Protein AF-A0AAJ2Y2V4-F1 (afdb_monomer_lite)

pLDDT: mean 71.23, std 12.38, range [38.88, 87.75]

Organism: Escherichia coli (NCBI:txid562)

Foldseek 3Di:
DQKKKKKKKKFFPVLVVLVVCCCPVVVPPVQFFDDKAWDVVPDDPTITMIMTIGPDSDDDDVVVVVVSSCVVDPPGFMKMWMWMDDVFIAIAMDGRNPPDDRPQGPDQVSVVVVCVVRVHDGDHGPPPPPPPPPPPPDDDDD

Sequence (142 aa):
MELRSSIAFICDQETLEVMDVLLNDDGIMDDMVSSLDYIPELETDDTNVWRCNIDSDSWINIYELQTRIDSKVESLKYDIIYASTDTKTFIDVVSLSGNFDSYLDTDVDKIQEMCETYGLEFYGVEDQDDEEYYDDEEDSQY

Secondary structure (DSSP, 8-state):
---EEEEEEEE-HHHHHHHHHHHHTS-SSTTT-SEEEE-GGG-BTTBEEEEEEE--SS---HHHHHHHHHTT-TT--EEEEEEEEESEEEEEEEESSS-S-S--TT-HHHHHHHHHHHT-----------------------

Structure (mmCIF, N/CA/C/O backbone):
data_AF-A0AAJ2Y2V4-F1
#
_entry.id   AF-A0AAJ2Y2V4-F1
#
loop_
_atom_site.group_PDB
_atom_site.id
_atom_site.type_symbol
_atom_site.label_atom_id
_atom_site.label_alt_id
_atom_site.label_comp_id
_atom_site.label_asym_id
_atom_site.label_entity_id
_atom_site.label_seq_id
_atom_site.pdbx_PDB_ins_code
_atom_site.Cartn_x
_atom_site.Cartn_y
_atom_site.Cartn_z
_atom_site.occupancy
_atom_site.B_iso_or_equiv
_atom_site.auth_seq_id
_atom_site.auth_comp_id
_atom_site.auth_asym_id
_atom_site.auth_atom_id
_atom_site.pdbx_PDB_model_num
ATOM 1 N N . MET A 1 1 ? 7.236 1.155 -22.215 1.00 60.16 1 MET A N 1
ATOM 2 C CA . MET A 1 1 ? 6.354 0.338 -21.360 1.00 60.16 1 MET A CA 1
ATOM 3 C C . MET A 1 1 ? 5.114 1.167 -21.093 1.00 60.16 1 MET A C 1
ATOM 5 O O . MET A 1 1 ? 5.217 2.384 -21.167 1.00 60.16 1 MET A O 1
ATOM 9 N N . GLU A 1 2 ? 3.966 0.531 -20.901 1.00 64.50 2 GLU A N 1
ATOM 10 C CA . GLU A 1 2 ? 2.780 1.206 -20.357 1.00 64.50 2 GLU A CA 1
ATOM 11 C C . GLU A 1 2 ? 3.010 1.391 -18.850 1.00 64.50 2 GLU A C 1
ATOM 13 O O . GLU A 1 2 ? 3.622 0.513 -18.237 1.00 64.50 2 GLU A O 1
ATOM 18 N N . LEU A 1 3 ? 2.601 2.533 -18.289 1.00 70.25 3 LEU A N 1
ATOM 19 C CA . LEU A 1 3 ? 2.685 2.788 -16.850 1.00 70.25 3 LEU A CA 1
ATOM 20 C C . LEU A 1 3 ? 1.822 1.749 -16.138 1.00 70.25 3 LEU A C 1
ATOM 22 O O . LEU A 1 3 ? 0.638 1.624 -16.443 1.00 70.25 3 LEU A O 1
ATOM 26 N N . ARG A 1 4 ? 2.403 1.019 -15.186 1.00 75.75 4 ARG A N 1
ATOM 27 C CA . ARG A 1 4 ? 1.630 0.143 -14.304 1.00 75.75 4 ARG A CA 1
ATOM 28 C C . ARG A 1 4 ? 1.848 0.548 -12.873 1.00 75.75 4 ARG A C 1
ATOM 30 O O . ARG A 1 4 ? 2.992 0.645 -12.423 1.00 75.75 4 ARG A O 1
ATOM 37 N N . SER A 1 5 ? 0.743 0.741 -12.171 1.00 77.25 5 SER A N 1
ATOM 38 C CA . SER A 1 5 ? 0.768 1.127 -10.775 1.00 77.25 5 SER A CA 1
ATOM 39 C C . SER A 1 5 ? 0.001 0.125 -9.929 1.00 77.25 5 SER A C 1
ATOM 41 O O . SER A 1 5 ? -1.058 -0.374 -10.310 1.00 77.25 5 SER A O 1
ATOM 43 N N . SER A 1 6 ? 0.544 -0.154 -8.753 1.00 81.25 6 SER A N 1
ATOM 44 C CA . SER A 1 6 ? -0.081 -0.988 -7.737 1.00 81.25 6 SER A CA 1
ATOM 45 C C . SER A 1 6 ? -0.029 -0.271 -6.394 1.00 81.25 6 SER A C 1
ATOM 47 O O . SER A 1 6 ? 0.926 0.442 -6.090 1.00 81.25 6 SER A O 1
ATOM 49 N N . ILE A 1 7 ? -1.090 -0.414 -5.607 1.00 84.25 7 ILE A N 1
ATOM 50 C CA . ILE A 1 7 ? -1.182 0.140 -4.257 1.00 84.25 7 ILE A CA 1
ATOM 51 C C . ILE A 1 7 ? -1.460 -0.997 -3.291 1.00 84.25 7 ILE A C 1
ATOM 53 O O . ILE A 1 7 ? -2.374 -1.774 -3.538 1.00 84.25 7 ILE A O 1
ATOM 57 N N . ALA A 1 8 ? -0.734 -1.066 -2.180 1.00 86.12 8 ALA A N 1
ATOM 58 C CA . ALA A 1 8 ? -1.106 -1.883 -1.036 1.00 86.12 8 ALA A CA 1
ATOM 59 C C . ALA A 1 8 ? -1.644 -1.000 0.095 1.00 86.12 8 ALA A C 1
ATOM 61 O O . ALA A 1 8 ? -1.039 0.011 0.448 1.00 86.12 8 ALA A O 1
ATOM 62 N N . PHE A 1 9 ? -2.773 -1.405 0.662 1.00 85.56 9 PHE A N 1
ATOM 63 C CA . PHE A 1 9 ? -3.393 -0.833 1.848 1.00 85.56 9 PHE A CA 1
ATOM 64 C C . PHE A 1 9 ? -3.216 -1.792 3.011 1.00 85.56 9 PHE A C 1
ATOM 66 O O . PHE A 1 9 ? -3.561 -2.967 2.895 1.00 85.56 9 PHE A O 1
ATOM 73 N N . ILE A 1 10 ? -2.685 -1.283 4.118 1.00 87.75 10 ILE A N 1
ATOM 74 C CA . ILE A 1 10 ? -2.365 -2.059 5.313 1.00 87.75 10 ILE A CA 1
ATOM 75 C C . ILE A 1 10 ? -3.071 -1.395 6.487 1.00 87.75 10 ILE A C 1
ATOM 77 O O . ILE A 1 10 ? -2.714 -0.284 6.881 1.00 87.75 10 ILE A O 1
ATOM 81 N N . CYS A 1 11 ? -4.104 -2.033 7.024 1.00 84.56 11 CYS A N 1
ATOM 82 C CA . CYS A 1 11 ? -4.917 -1.434 8.079 1.00 84.56 11 CYS A CA 1
ATOM 83 C C . CYS A 1 11 ? -5.716 -2.473 8.873 1.00 84.56 11 CYS A C 1
ATOM 85 O O . CYS A 1 11 ? -5.773 -3.649 8.512 1.00 84.56 11 CYS A O 1
ATOM 87 N N . ASP A 1 12 ? -6.314 -2.053 9.989 1.00 84.50 12 ASP A N 1
ATOM 88 C CA . ASP A 1 12 ? -7.247 -2.899 10.733 1.00 84.50 12 ASP A CA 1
ATOM 89 C C . ASP A 1 12 ? -8.597 -3.043 9.999 1.00 84.50 12 ASP A C 1
ATOM 91 O O . ASP A 1 12 ? -8.889 -2.359 9.017 1.00 84.50 12 ASP A O 1
ATOM 95 N N . GLN A 1 13 ? -9.433 -3.968 10.473 1.00 79.75 13 GLN A N 1
ATOM 96 C CA . GLN A 1 13 ? -10.729 -4.263 9.854 1.00 79.75 13 GLN A CA 1
ATOM 97 C C . GLN A 1 13 ? -11.697 -3.064 9.874 1.00 79.75 13 GLN A C 1
ATOM 99 O O . GLN A 1 13 ? -12.474 -2.888 8.940 1.00 79.75 13 GLN A O 1
ATOM 104 N N . GLU A 1 14 ? -11.668 -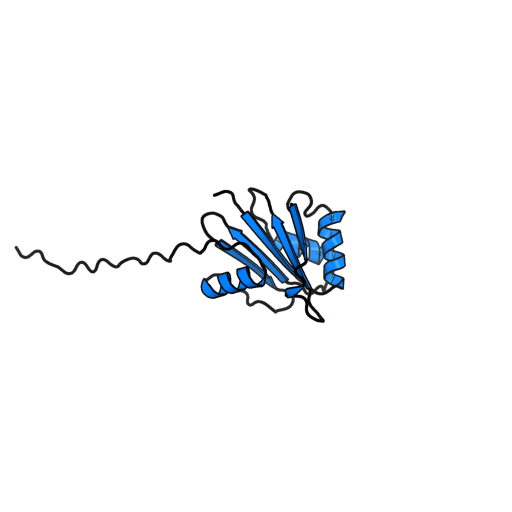2.231 10.918 1.00 78.38 14 GLU A N 1
ATOM 105 C CA . GLU A 1 14 ? -12.545 -1.054 11.019 1.00 78.38 14 GLU A CA 1
ATOM 106 C C . GLU A 1 14 ? -12.142 0.013 9.993 1.00 78.38 14 GLU A C 1
ATOM 108 O O . GLU A 1 14 ? -12.982 0.552 9.269 1.00 78.38 14 GLU A O 1
ATOM 113 N N . THR A 1 15 ? -10.839 0.269 9.884 1.00 78.62 15 THR A N 1
ATOM 114 C CA . THR A 1 15 ? -10.241 1.167 8.897 1.00 78.62 15 THR A CA 1
ATOM 115 C C . THR A 1 15 ? -10.519 0.675 7.487 1.00 78.62 15 THR A C 1
ATOM 117 O O . THR A 1 15 ? -10.871 1.481 6.628 1.00 78.62 15 THR A O 1
ATOM 120 N N . LEU A 1 16 ? -10.423 -0.635 7.250 1.00 76.31 16 LEU A N 1
ATOM 121 C CA . LEU A 1 16 ? -10.793 -1.223 5.970 1.00 76.31 16 LEU A CA 1
ATOM 122 C C . LEU A 1 16 ? -12.226 -0.886 5.596 1.00 76.31 16 LEU A C 1
ATOM 124 O O . LEU A 1 16 ? -12.452 -0.448 4.479 1.00 76.31 16 LEU A O 1
ATOM 128 N N . GLU A 1 17 ? -13.199 -1.154 6.465 1.00 75.94 17 GLU A N 1
ATOM 129 C CA . GLU A 1 17 ? -14.613 -0.978 6.114 1.00 75.94 17 GLU A CA 1
ATOM 130 C C . GLU A 1 17 ? -14.906 0.475 5.722 1.00 75.94 17 GLU A C 1
ATOM 132 O O . GLU A 1 17 ? -15.689 0.741 4.811 1.00 75.94 17 GLU A O 1
ATOM 137 N N . VAL A 1 18 ? -14.213 1.421 6.358 1.00 75.19 18 VAL A N 1
ATOM 138 C CA . VAL A 1 18 ? -14.230 2.829 5.959 1.00 75.19 18 VAL A CA 1
ATOM 139 C C . VAL A 1 18 ? -13.576 3.019 4.594 1.00 75.19 18 VAL A C 1
ATOM 141 O O . VAL A 1 18 ? -14.157 3.685 3.738 1.00 75.19 18 VAL A O 1
ATOM 144 N N . MET A 1 19 ? -12.382 2.460 4.378 1.00 73.19 19 MET A N 1
ATOM 145 C CA . MET A 1 19 ? -11.691 2.543 3.093 1.00 73.19 19 MET A CA 1
ATOM 146 C C . MET A 1 19 ? -12.559 1.968 1.978 1.00 73.19 19 MET A C 1
ATOM 148 O O . MET A 1 19 ? -12.823 2.680 1.026 1.00 73.19 19 MET A O 1
ATOM 152 N N . ASP A 1 20 ? -13.098 0.763 2.111 1.00 72.88 20 ASP A N 1
ATOM 153 C CA . ASP A 1 20 ? -13.941 0.109 1.108 1.00 72.88 20 ASP A CA 1
ATOM 154 C C . ASP A 1 20 ? -15.111 0.999 0.652 1.00 72.88 20 ASP A C 1
ATOM 156 O O . ASP A 1 20 ? -15.355 1.143 -0.546 1.00 72.88 20 ASP A O 1
ATOM 160 N N . VAL A 1 21 ? -15.764 1.700 1.586 1.00 72.00 21 VAL A N 1
ATOM 161 C CA . VAL A 1 21 ? -16.798 2.703 1.274 1.00 72.00 21 VAL A CA 1
ATOM 162 C C . VAL A 1 21 ? -16.209 3.928 0.562 1.00 72.00 21 VAL A C 1
ATOM 164 O O . VAL A 1 21 ? -16.779 4.419 -0.409 1.00 72.00 21 VAL A O 1
ATOM 167 N N . LEU A 1 22 ? -15.060 4.445 0.996 1.00 69.12 22 LEU A N 1
ATOM 168 C CA . LEU A 1 22 ? -14.410 5.585 0.333 1.00 69.12 22 LEU A CA 1
ATOM 169 C C . LEU A 1 22 ? -13.943 5.259 -1.089 1.00 69.12 22 LEU A C 1
ATOM 171 O O . LEU A 1 22 ? -14.001 6.115 -1.976 1.00 69.12 22 LEU A O 1
ATOM 175 N N . LEU A 1 23 ? -13.471 4.033 -1.295 1.00 68.12 23 LEU A N 1
ATOM 176 C CA . LEU A 1 23 ? -12.951 3.563 -2.567 1.00 68.12 23 LEU A CA 1
ATOM 177 C C . LEU A 1 23 ? -14.107 3.262 -3.538 1.00 68.12 23 LEU A C 1
ATOM 179 O O . LEU A 1 23 ? -14.058 3.737 -4.672 1.00 68.12 23 LEU A O 1
ATOM 183 N N . ASN A 1 24 ? -15.169 2.579 -3.087 1.00 66.88 24 ASN A N 1
ATOM 184 C CA . ASN A 1 24 ? -16.274 2.138 -3.951 1.00 66.88 24 ASN A CA 1
ATOM 185 C C . ASN A 1 24 ? -17.496 3.083 -4.004 1.00 66.88 24 ASN A C 1
ATOM 187 O O . ASN A 1 24 ? -18.090 3.227 -5.067 1.00 66.88 24 ASN A O 1
ATOM 191 N N . ASP A 1 25 ? -17.905 3.725 -2.902 1.00 59.91 25 ASP A N 1
ATOM 192 C CA . ASP A 1 25 ? -19.165 4.501 -2.828 1.00 59.91 25 ASP A CA 1
ATOM 193 C C . ASP A 1 25 ? -18.965 6.012 -3.066 1.00 59.91 25 ASP A C 1
ATOM 195 O O . ASP A 1 25 ? -19.815 6.666 -3.675 1.00 59.91 25 ASP A O 1
ATOM 199 N N . ASP A 1 26 ? -17.845 6.589 -2.613 1.00 56.09 26 ASP A N 1
ATOM 200 C CA . ASP A 1 26 ? -17.526 8.016 -2.824 1.00 56.09 26 ASP A CA 1
ATOM 201 C C . ASP A 1 26 ? -16.821 8.285 -4.174 1.00 56.09 26 ASP A C 1
ATOM 203 O O . ASP A 1 26 ? -16.500 9.434 -4.495 1.00 56.09 26 ASP A O 1
ATOM 207 N N . GLY A 1 27 ? -16.585 7.240 -4.978 1.00 53.75 27 GLY A N 1
ATOM 208 C CA . GLY A 1 27 ? -16.033 7.342 -6.332 1.00 53.75 27 GLY A CA 1
ATOM 209 C C . GLY A 1 27 ? -14.592 7.858 -6.391 1.00 53.75 27 GLY A C 1
ATOM 210 O O . GLY A 1 27 ? -14.162 8.379 -7.417 1.00 53.75 27 GLY A O 1
ATOM 211 N N . ILE A 1 28 ? -13.831 7.755 -5.295 1.00 58.22 28 ILE A N 1
ATOM 212 C CA . ILE A 1 28 ? -12.418 8.168 -5.267 1.00 58.22 28 ILE A CA 1
ATOM 213 C C . ILE A 1 28 ? -11.585 7.277 -6.197 1.00 58.22 28 ILE A C 1
ATOM 215 O O . ILE A 1 28 ? -10.618 7.752 -6.789 1.00 58.22 28 ILE A O 1
ATOM 219 N N . MET A 1 29 ? -11.977 6.007 -6.329 1.00 58.59 29 MET A N 1
ATOM 220 C CA . MET A 1 29 ? -11.253 4.991 -7.086 1.00 58.59 29 MET A CA 1
ATOM 221 C C . MET A 1 29 ? -11.967 4.471 -8.335 1.00 58.59 29 MET A C 1
ATOM 223 O O . MET A 1 29 ? -11.318 3.788 -9.119 1.00 58.59 29 MET A O 1
ATOM 227 N N . ASP A 1 30 ? -13.231 4.830 -8.572 1.00 55.03 30 ASP A N 1
ATOM 228 C CA . ASP A 1 30 ? -14.025 4.345 -9.721 1.00 55.03 30 ASP A CA 1
ATOM 229 C C . ASP A 1 30 ? -13.371 4.665 -11.086 1.00 55.03 30 ASP A C 1
ATOM 231 O O . ASP A 1 30 ? -13.519 3.916 -12.049 1.00 55.03 30 ASP A O 1
ATOM 235 N N . ASP A 1 31 ? -12.584 5.746 -11.157 1.00 54.62 31 ASP A N 1
ATOM 236 C CA . ASP A 1 31 ? -11.807 6.125 -12.347 1.00 54.62 31 ASP A CA 1
ATOM 237 C C . ASP A 1 31 ? -10.342 5.629 -12.314 1.00 54.62 31 ASP A C 1
ATOM 239 O O . ASP A 1 31 ? -9.629 5.746 -13.311 1.00 54.62 31 ASP A O 1
ATOM 243 N N . MET A 1 32 ? -9.854 5.122 -11.175 1.00 56.06 32 MET A N 1
ATOM 244 C CA . MET A 1 32 ? -8.421 4.890 -10.931 1.00 56.06 32 MET A CA 1
ATOM 245 C C . MET A 1 32 ? -8.060 3.435 -10.617 1.00 56.06 32 MET A C 1
ATOM 247 O O . MET A 1 32 ? -6.901 3.081 -10.774 1.0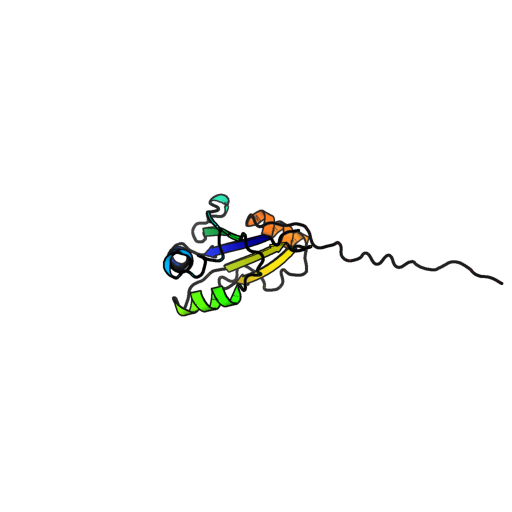0 56.06 32 MET A O 1
ATOM 251 N N . VAL A 1 33 ? -8.990 2.582 -10.186 1.00 58.09 33 VAL A N 1
ATOM 252 C CA . VAL A 1 33 ? -8.683 1.237 -9.671 1.00 58.09 33 VAL A CA 1
ATOM 253 C C . VAL A 1 33 ? -9.527 0.191 -10.362 1.00 58.09 33 VAL A C 1
ATOM 255 O O . VAL A 1 33 ? -10.750 0.263 -10.373 1.00 58.09 33 VAL A O 1
ATOM 258 N N . SER A 1 34 ? -8.858 -0.801 -10.942 1.00 58.03 34 SER A N 1
ATOM 259 C CA . SER A 1 34 ? -9.518 -1.843 -11.727 1.00 58.03 34 SER A CA 1
ATOM 260 C C . SER A 1 34 ? -9.977 -3.027 -10.875 1.00 58.03 34 SER A C 1
ATOM 262 O O . SER A 1 34 ? -10.947 -3.700 -11.230 1.00 58.03 34 SER A O 1
ATOM 264 N N . SER A 1 35 ? -9.304 -3.289 -9.751 1.00 64.62 35 SER A N 1
ATOM 265 C CA . SER A 1 35 ? -9.636 -4.380 -8.832 1.00 64.62 35 SER A CA 1
ATOM 266 C C . SER A 1 35 ? -8.999 -4.186 -7.459 1.00 64.62 35 SER A C 1
ATOM 268 O O . SER A 1 35 ? -7.838 -3.781 -7.377 1.00 64.62 35 SER A O 1
ATOM 270 N N . LEU A 1 36 ? -9.722 -4.567 -6.403 1.00 71.62 36 LEU A N 1
ATOM 271 C CA . LEU A 1 36 ? -9.210 -4.677 -5.038 1.00 71.62 36 LEU A CA 1
ATOM 272 C C . LEU A 1 36 ? -9.079 -6.166 -4.670 1.00 71.62 36 LEU A C 1
ATOM 274 O O . LEU A 1 36 ? -10.074 -6.877 -4.543 1.00 71.62 36 LEU A O 1
ATOM 278 N N . ASP A 1 37 ? -7.845 -6.636 -4.534 1.00 77.75 37 ASP A N 1
ATOM 279 C CA . ASP A 1 37 ? -7.481 -8.003 -4.174 1.00 77.75 37 ASP A CA 1
ATOM 280 C C . ASP A 1 37 ? -7.103 -8.064 -2.691 1.00 77.75 37 ASP A C 1
ATOM 282 O O . ASP A 1 37 ? -6.161 -7.406 -2.255 1.00 77.75 37 ASP A O 1
ATOM 286 N N . TYR A 1 38 ? -7.793 -8.885 -1.903 1.00 80.25 38 TYR A N 1
ATOM 287 C CA . TYR A 1 38 ? -7.358 -9.182 -0.536 1.00 80.25 38 TYR A CA 1
ATOM 288 C C . TYR A 1 38 ? -6.185 -10.169 -0.534 1.00 80.25 38 TYR A C 1
ATOM 290 O O . TYR A 1 38 ? -6.238 -11.174 -1.249 1.00 80.25 38 TYR A O 1
ATOM 298 N N . ILE A 1 39 ? -5.160 -9.916 0.288 1.00 82.69 39 ILE A N 1
ATOM 299 C CA . ILE A 1 39 ? -3.991 -10.791 0.445 1.00 82.69 39 ILE A CA 1
ATOM 300 C C . ILE A 1 39 ? -4.068 -11.510 1.806 1.00 82.69 39 ILE A C 1
ATOM 302 O O . ILE A 1 39 ? -3.503 -11.032 2.790 1.00 82.69 39 ILE A O 1
ATOM 306 N N . PRO A 1 40 ? -4.732 -12.681 1.887 1.00 78.81 40 PRO A N 1
ATOM 307 C CA . PRO A 1 40 ? -4.934 -13.396 3.154 1.00 78.81 40 PRO A CA 1
ATOM 308 C C . PRO A 1 40 ? -3.631 -13.922 3.772 1.00 78.81 40 PRO A C 1
ATOM 310 O O . PRO A 1 40 ? -3.574 -14.232 4.954 1.00 78.81 40 PRO A O 1
ATOM 313 N N . GLU A 1 41 ? -2.568 -14.049 2.980 1.00 81.56 41 GLU A N 1
ATOM 314 C CA . GLU A 1 41 ? -1.264 -14.552 3.430 1.00 81.56 41 GLU A CA 1
ATOM 315 C C . GLU A 1 41 ? -0.519 -13.553 4.329 1.00 81.56 41 GLU A C 1
ATOM 317 O O . GLU A 1 41 ? 0.404 -13.944 5.042 1.00 81.56 41 GLU A O 1
ATOM 322 N N . LEU A 1 42 ? -0.934 -12.284 4.305 1.00 80.25 42 LEU A N 1
ATOM 323 C CA . LEU A 1 42 ? -0.365 -11.193 5.097 1.00 80.25 42 LEU A CA 1
ATOM 324 C C . LEU A 1 42 ? -1.309 -10.731 6.217 1.00 80.25 42 LEU A C 1
ATOM 326 O O . LEU A 1 42 ? -1.002 -9.770 6.920 1.00 80.25 42 LEU A O 1
ATOM 330 N N . GLU A 1 43 ? -2.455 -11.398 6.376 1.00 79.75 43 GLU A N 1
ATOM 331 C CA . GLU A 1 43 ? -3.381 -11.148 7.475 1.00 79.75 43 GLU A CA 1
ATOM 332 C C . GLU A 1 43 ? -2.717 -11.507 8.812 1.00 79.75 43 GLU A C 1
ATOM 334 O O . GLU A 1 43 ? -2.134 -12.580 8.994 1.00 79.75 43 GLU A O 1
ATOM 339 N N . THR A 1 44 ? -2.830 -10.597 9.770 1.00 80.06 44 THR A N 1
ATOM 340 C CA . THR A 1 44 ? -2.474 -10.810 11.171 1.00 80.06 44 THR A CA 1
ATOM 341 C C . THR A 1 44 ? -3.681 -10.487 12.046 1.00 80.06 44 THR A C 1
ATOM 343 O O . THR A 1 44 ? -4.660 -9.919 11.570 1.00 80.06 44 THR A O 1
ATOM 346 N N . ASP A 1 45 ? -3.599 -10.790 13.343 1.00 74.31 45 ASP A N 1
ATOM 347 C CA . ASP A 1 45 ? -4.698 -10.537 14.287 1.00 74.31 45 ASP A CA 1
ATOM 348 C C . ASP A 1 45 ? -5.167 -9.063 14.307 1.00 74.31 45 ASP A C 1
ATOM 350 O O . ASP A 1 45 ? -6.330 -8.799 14.608 1.00 74.31 45 ASP A O 1
ATOM 354 N N . ASP A 1 46 ? -4.285 -8.119 13.955 1.00 75.75 46 ASP A N 1
ATOM 355 C CA . ASP A 1 46 ? -4.530 -6.672 14.030 1.00 75.75 46 ASP A CA 1
ATOM 356 C C . ASP A 1 46 ? -4.337 -5.951 12.683 1.00 75.75 46 ASP A C 1
ATOM 358 O O . ASP A 1 46 ? -4.377 -4.721 12.615 1.00 75.75 46 ASP A O 1
ATOM 362 N N . THR A 1 47 ? -4.045 -6.668 11.599 1.00 80.56 47 THR A N 1
ATOM 363 C CA . THR A 1 47 ? -3.694 -6.038 10.320 1.00 80.56 47 THR A CA 1
ATOM 364 C C . THR A 1 47 ? -4.131 -6.889 9.157 1.00 80.56 47 THR A C 1
ATOM 366 O O . THR A 1 47 ? -3.898 -8.090 9.113 1.00 80.56 47 THR A O 1
ATOM 369 N N . ASN A 1 48 ? -4.702 -6.222 8.177 1.00 82.62 48 ASN A N 1
ATOM 370 C CA . ASN A 1 48 ? -5.115 -6.798 6.928 1.00 82.62 48 ASN A CA 1
ATOM 371 C C . ASN A 1 48 ? -4.429 -6.071 5.774 1.00 82.62 48 ASN A C 1
ATOM 373 O O . ASN A 1 48 ? -4.107 -4.885 5.887 1.00 82.62 48 ASN A O 1
ATOM 377 N N . VAL A 1 49 ? -4.240 -6.784 4.663 1.00 82.94 49 VAL A N 1
ATOM 378 C CA . VAL A 1 49 ? -3.597 -6.239 3.468 1.00 82.94 49 VAL A CA 1
ATOM 379 C C . VAL A 1 49 ? -4.493 -6.400 2.249 1.00 82.94 49 VAL A C 1
ATOM 381 O O . VAL A 1 49 ? -4.912 -7.508 1.907 1.00 82.94 49 VAL A O 1
ATOM 384 N N . TRP A 1 50 ? -4.720 -5.295 1.545 1.00 80.44 50 TRP A N 1
ATOM 385 C CA . TRP A 1 50 ? -5.359 -5.282 0.233 1.00 80.44 50 TRP A CA 1
ATOM 386 C C . TRP A 1 50 ? -4.439 -4.678 -0.793 1.00 80.44 50 TRP A C 1
ATOM 388 O O . TRP A 1 50 ? -3.757 -3.697 -0.523 1.00 80.44 50 TRP A O 1
ATOM 398 N N . ARG A 1 51 ? -4.480 -5.224 -1.997 1.00 81.94 51 ARG A N 1
ATOM 399 C CA . ARG A 1 51 ? -3.792 -4.683 -3.150 1.00 81.94 51 ARG A CA 1
ATOM 400 C C . ARG A 1 51 ? -4.794 -4.195 -4.168 1.00 81.94 51 ARG A C 1
ATOM 402 O O . ARG A 1 51 ? -5.752 -4.870 -4.513 1.00 81.94 51 ARG A O 1
ATOM 409 N N . CYS A 1 52 ? -4.510 -3.034 -4.704 1.00 76.88 52 CYS A N 1
ATOM 410 C CA . CYS A 1 52 ? -5.213 -2.436 -5.804 1.00 76.88 52 CYS A CA 1
ATOM 411 C C . CYS A 1 52 ? -4.280 -2.404 -7.018 1.00 76.88 52 CYS A C 1
ATOM 413 O O . CYS A 1 52 ? -3.156 -1.910 -6.917 1.00 76.88 52 CYS A O 1
ATOM 415 N N . ASN A 1 53 ? -4.766 -2.875 -8.166 1.00 73.12 53 ASN A N 1
ATOM 416 C CA . ASN A 1 53 ? -4.100 -2.651 -9.446 1.00 73.12 53 ASN A CA 1
ATOM 417 C C . ASN A 1 53 ? -4.743 -1.459 -10.149 1.00 73.12 53 ASN A C 1
ATOM 419 O O . ASN A 1 53 ? -5.968 -1.310 -10.158 1.00 73.12 53 ASN A O 1
ATOM 423 N N . ILE A 1 54 ? -3.907 -0.620 -10.749 1.00 72.56 54 ILE A N 1
ATOM 424 C CA . ILE A 1 54 ? -4.344 0.543 -11.508 1.00 72.56 54 ILE A CA 1
ATOM 425 C C . ILE A 1 54 ? -3.921 0.368 -12.954 1.00 72.56 54 ILE A C 1
ATOM 427 O O . ILE A 1 54 ? -2.734 0.334 -13.273 1.00 72.56 54 ILE A O 1
ATOM 431 N N . ASP A 1 55 ? -4.929 0.276 -13.814 1.00 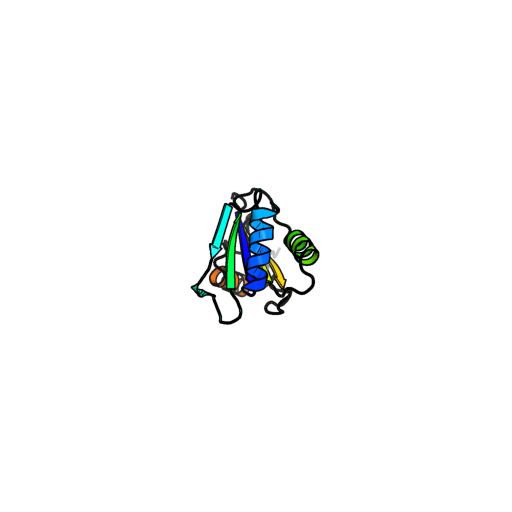65.38 55 ASP A N 1
ATOM 432 C CA . ASP A 1 55 ? -4.777 0.225 -15.265 1.00 65.38 55 ASP A CA 1
ATOM 433 C C . ASP A 1 55 ? -5.035 1.631 -15.831 1.00 65.38 55 ASP A C 1
ATOM 435 O O . ASP A 1 55 ? -6.061 1.907 -16.452 1.00 65.38 55 ASP A O 1
ATOM 439 N N . SER A 1 56 ? -4.157 2.575 -15.479 1.00 64.19 56 SER A N 1
ATOM 440 C CA . SER A 1 56 ? -4.245 3.980 -15.887 1.00 64.19 56 SER A CA 1
ATOM 441 C C . SER A 1 56 ? -2.872 4.508 -16.275 1.00 64.19 56 SER A C 1
ATOM 443 O O . SER A 1 56 ? -1.891 4.283 -15.573 1.00 64.19 56 SER A O 1
ATOM 445 N N . ASP A 1 57 ? -2.827 5.311 -17.338 1.00 65.75 57 ASP A N 1
ATOM 446 C CA . ASP A 1 57 ? -1.623 6.021 -17.791 1.00 65.75 57 ASP A CA 1
ATOM 447 C C . ASP A 1 57 ? -1.218 7.186 -16.857 1.00 65.75 57 ASP A C 1
ATOM 449 O O . ASP A 1 57 ? -0.359 8.002 -17.201 1.00 65.75 57 ASP A O 1
ATOM 453 N N . SER A 1 58 ? -1.858 7.322 -15.689 1.00 66.50 58 SER A N 1
ATOM 454 C CA . SER A 1 58 ? -1.646 8.429 -14.753 1.00 66.50 58 SER A CA 1
ATOM 455 C C . SER A 1 58 ? -1.058 7.981 -13.419 1.00 66.50 58 SER A C 1
ATOM 457 O O . SER A 1 58 ? -1.490 7.006 -12.809 1.00 66.50 58 SER A O 1
ATOM 459 N N . TRP A 1 59 ? -0.107 8.774 -12.929 1.00 71.00 59 TRP A N 1
ATOM 460 C CA . TRP A 1 59 ? 0.451 8.641 -11.589 1.00 71.00 59 TRP A CA 1
ATOM 461 C C . TRP A 1 59 ? -0.599 8.915 -10.514 1.00 71.00 59 TRP A C 1
ATOM 463 O O . TRP A 1 59 ? -1.411 9.833 -10.649 1.00 71.00 59 TRP A O 1
ATOM 473 N N . ILE A 1 60 ? -0.532 8.165 -9.416 1.00 75.25 60 ILE A N 1
ATOM 474 C CA . ILE A 1 60 ? -1.456 8.323 -8.292 1.00 75.25 60 ILE A CA 1
ATOM 475 C C . ILE A 1 60 ? -0.784 9.093 -7.176 1.00 75.25 60 ILE A C 1
ATOM 477 O O . ILE A 1 60 ? 0.310 8.756 -6.731 1.00 75.25 60 ILE A O 1
ATOM 481 N N . ASN A 1 61 ? -1.474 10.121 -6.698 1.00 77.69 61 ASN A N 1
ATOM 482 C CA . ASN A 1 61 ? -1.037 10.885 -5.548 1.00 77.69 61 ASN A CA 1
ATOM 483 C C . ASN A 1 61 ? -1.594 10.264 -4.257 1.00 77.69 61 ASN A C 1
ATOM 485 O O . ASN A 1 61 ? -2.723 10.555 -3.857 1.00 77.69 61 ASN A O 1
ATOM 489 N N . ILE A 1 62 ? -0.797 9.430 -3.584 1.00 80.94 62 ILE A N 1
ATOM 490 C CA . ILE A 1 62 ? -1.209 8.788 -2.324 1.00 80.94 62 ILE A CA 1
ATOM 491 C C . ILE A 1 62 ? -1.468 9.776 -1.179 1.00 80.94 62 ILE A C 1
ATOM 493 O O . ILE A 1 62 ? -2.249 9.473 -0.281 1.00 80.94 62 ILE A O 1
ATOM 497 N N . TYR A 1 63 ? -0.915 10.991 -1.234 1.00 83.69 63 TYR A N 1
ATOM 498 C CA . TYR A 1 63 ? -1.194 12.041 -0.247 1.00 83.69 63 TYR A CA 1
ATOM 499 C C . TYR A 1 63 ? -2.584 12.663 -0.427 1.00 83.69 63 TYR A C 1
ATOM 501 O O . TYR A 1 63 ? -3.200 13.137 0.532 1.00 83.69 63 TYR A O 1
ATOM 509 N N . GLU A 1 64 ? -3.113 12.656 -1.653 1.00 80.06 64 GLU A N 1
ATOM 510 C CA . GLU A 1 64 ? -4.502 13.037 -1.896 1.00 80.06 64 GLU A CA 1
ATOM 511 C C . GLU A 1 64 ? -5.459 11.980 -1.335 1.00 80.06 64 GLU A C 1
ATOM 513 O O . GLU A 1 64 ? -6.450 12.340 -0.696 1.00 80.06 64 GLU A O 1
ATOM 518 N N . LEU A 1 65 ? -5.130 10.692 -1.502 1.00 78.25 65 LEU A N 1
ATOM 519 C CA . LEU A 1 65 ? -5.867 9.595 -0.867 1.00 78.25 65 LEU A CA 1
ATOM 520 C C . LEU A 1 65 ? -5.857 9.750 0.656 1.00 78.25 65 LEU A C 1
ATOM 522 O O . LEU A 1 65 ? -6.927 9.782 1.261 1.00 78.25 65 LEU A O 1
ATOM 526 N N . GLN A 1 66 ? -4.677 9.953 1.250 1.00 82.25 66 GLN A N 1
ATOM 527 C CA . GLN A 1 66 ? -4.514 10.211 2.681 1.00 82.25 66 GLN A CA 1
ATOM 528 C C . GLN A 1 66 ? -5.410 11.366 3.151 1.00 82.25 66 GLN A C 1
ATOM 530 O O . GLN A 1 66 ? -6.223 11.200 4.053 1.00 82.25 66 GLN A O 1
ATOM 535 N N . THR A 1 67 ? -5.335 12.526 2.490 1.00 82.00 67 THR A N 1
ATOM 536 C CA . THR A 1 67 ? -6.127 13.712 2.861 1.00 82.00 67 THR A CA 1
ATOM 537 C C . THR A 1 67 ? -7.633 13.430 2.834 1.00 82.00 67 THR A C 1
ATOM 539 O O . THR A 1 67 ? -8.380 13.914 3.687 1.00 82.00 67 THR A O 1
ATOM 542 N N . ARG A 1 68 ? -8.105 12.653 1.851 1.00 75.81 68 ARG A N 1
ATOM 543 C CA . ARG A 1 68 ? -9.522 12.281 1.734 1.00 75.81 68 ARG A CA 1
ATOM 544 C C . ARG A 1 68 ? -9.942 11.295 2.826 1.00 75.81 68 ARG A C 1
ATOM 546 O O . ARG A 1 68 ? -11.013 11.494 3.401 1.00 75.81 68 ARG A O 1
ATOM 553 N N . ILE A 1 69 ? -9.110 10.305 3.149 1.00 76.69 69 ILE A N 1
ATOM 554 C CA . ILE A 1 69 ? -9.345 9.367 4.260 1.00 76.69 69 ILE A CA 1
ATOM 555 C C . ILE A 1 69 ? -9.411 10.131 5.589 1.00 76.69 69 ILE A C 1
ATOM 557 O O . ILE A 1 69 ? -10.407 10.039 6.310 1.00 76.69 69 ILE A O 1
ATOM 561 N N . ASP A 1 70 ? -8.413 10.973 5.856 1.00 79.00 70 ASP A N 1
ATOM 562 C CA . ASP A 1 70 ? -8.309 11.767 7.084 1.00 79.00 70 ASP A CA 1
ATOM 563 C C . ASP A 1 70 ? -9.506 12.718 7.260 1.00 79.00 70 ASP A C 1
ATOM 565 O O . ASP A 1 70 ? -9.955 12.969 8.377 1.00 79.00 70 ASP A O 1
ATOM 569 N N . SER A 1 71 ? -10.075 13.223 6.157 1.00 76.31 71 SER A N 1
ATOM 570 C CA . SER A 1 71 ? -11.260 14.095 6.190 1.00 76.31 71 SER A CA 1
ATOM 571 C C . SER A 1 71 ? -12.548 13.391 6.633 1.00 76.31 71 SER A C 1
ATOM 573 O O . SER A 1 71 ? -13.527 14.053 6.987 1.00 76.31 71 SER A O 1
ATOM 575 N N . LYS A 1 72 ? -12.569 12.056 6.578 1.00 71.44 72 LYS A N 1
ATOM 576 C CA . LYS A 1 72 ? -13.750 11.230 6.846 1.00 71.44 72 LYS A CA 1
ATOM 577 C C . LYS A 1 72 ? -13.668 10.573 8.211 1.00 71.44 72 LYS A C 1
ATOM 579 O O . LYS A 1 72 ? -14.691 10.485 8.889 1.00 71.44 72 LYS A O 1
ATOM 584 N N . VAL A 1 73 ? -12.468 10.174 8.628 1.00 68.50 73 VAL A N 1
ATOM 585 C CA . VAL A 1 73 ? -12.236 9.621 9.959 1.00 68.50 73 VAL A CA 1
ATOM 586 C C . VAL A 1 73 ? -10.935 10.173 10.524 1.00 68.50 73 VAL A C 1
ATOM 588 O O . VAL A 1 73 ? -9.839 9.719 10.205 1.00 68.50 73 VAL A O 1
ATOM 591 N N . GLU A 1 74 ? -11.064 11.150 11.418 1.00 62.62 74 GLU A N 1
ATOM 592 C CA . GLU A 1 74 ? -9.946 11.589 12.244 1.00 62.62 74 GLU A CA 1
ATOM 593 C C . GLU A 1 74 ? -9.552 10.413 13.153 1.00 62.62 74 GLU A C 1
ATOM 595 O O . GLU A 1 74 ? -10.362 10.002 13.984 1.00 62.62 74 GLU A O 1
ATOM 600 N N . SER A 1 75 ? -8.311 9.915 13.039 1.00 69.25 75 SER A N 1
ATOM 601 C CA . SER A 1 75 ? -7.624 8.933 13.922 1.00 69.25 75 SER A CA 1
ATOM 602 C C . SER A 1 75 ? -7.429 7.492 13.415 1.00 69.25 75 SER A C 1
ATOM 604 O O . SER A 1 75 ? -7.036 6.649 14.224 1.00 69.25 75 SER A O 1
ATOM 606 N N . LEU A 1 76 ? -7.644 7.177 12.134 1.00 75.88 76 LEU A N 1
ATOM 607 C CA . LEU A 1 76 ? -7.325 5.829 11.632 1.00 75.88 76 LEU A CA 1
ATOM 608 C C . LEU A 1 76 ? -5.810 5.601 11.551 1.00 75.88 76 LEU A C 1
ATOM 610 O O . LEU A 1 76 ? -5.041 6.516 11.251 1.00 75.88 76 LEU A O 1
ATOM 614 N N . LYS A 1 77 ? -5.385 4.363 11.818 1.00 81.56 77 LYS A N 1
ATOM 615 C CA . LYS A 1 77 ? -4.009 3.912 11.596 1.00 81.56 77 LYS A CA 1
ATOM 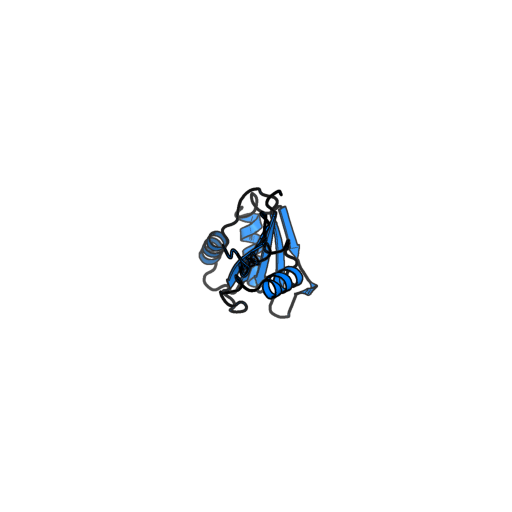616 C C . LYS A 1 77 ? -3.989 3.027 10.364 1.00 81.56 77 LYS A C 1
ATOM 618 O O . LYS A 1 77 ? -4.578 1.952 10.363 1.00 81.56 77 LYS A O 1
ATOM 623 N N . TYR A 1 78 ? -3.298 3.484 9.334 1.00 84.50 78 TYR A N 1
ATOM 624 C CA . TYR A 1 78 ? -3.135 2.747 8.095 1.00 84.50 78 TYR A CA 1
ATOM 625 C C . TYR A 1 78 ? -1.796 3.082 7.461 1.00 84.50 78 TYR A C 1
ATOM 627 O O . TYR A 1 78 ? -1.230 4.150 7.707 1.00 84.50 78 TYR A O 1
ATOM 635 N N . ASP A 1 79 ? -1.339 2.181 6.606 1.00 86.50 79 ASP A N 1
ATOM 636 C CA . ASP A 1 79 ? -0.230 2.431 5.707 1.00 86.50 79 ASP A CA 1
ATOM 637 C C . ASP A 1 79 ? -0.680 2.219 4.261 1.00 86.50 79 ASP A C 1
ATOM 639 O O . ASP A 1 79 ? -1.520 1.365 3.962 1.00 86.50 79 ASP A O 1
ATOM 643 N N . ILE A 1 80 ? -0.132 3.037 3.368 1.00 85.62 80 ILE A N 1
ATOM 644 C CA . ILE A 1 80 ? -0.345 2.969 1.927 1.00 85.62 80 ILE A CA 1
ATOM 645 C C . ILE A 1 80 ? 1.026 2.837 1.289 1.00 85.62 80 ILE A C 1
ATOM 647 O O . ILE A 1 80 ? 1.860 3.726 1.450 1.00 85.62 80 ILE A O 1
ATOM 651 N N . ILE A 1 81 ? 1.241 1.760 0.544 1.00 86.69 81 ILE A N 1
ATOM 652 C CA . ILE A 1 81 ? 2.441 1.564 -0.266 1.00 86.69 81 ILE A CA 1
ATOM 653 C C . ILE A 1 81 ? 2.036 1.714 -1.722 1.00 86.69 81 ILE A C 1
ATOM 655 O O . ILE A 1 81 ? 1.165 0.992 -2.196 1.00 86.69 81 ILE A O 1
ATOM 659 N N . TYR A 1 82 ? 2.666 2.633 -2.438 1.00 85.50 82 TYR A N 1
ATOM 660 C CA . TYR A 1 82 ? 2.490 2.813 -3.871 1.00 85.50 82 TYR A CA 1
ATOM 661 C C . TYR A 1 82 ? 3.726 2.334 -4.605 1.00 85.50 82 TYR A C 1
ATOM 663 O O . TYR A 1 82 ? 4.833 2.754 -4.283 1.00 85.50 82 TYR A O 1
ATOM 671 N N . ALA A 1 83 ? 3.517 1.501 -5.617 1.00 83.94 83 ALA A N 1
ATOM 672 C CA . ALA A 1 83 ? 4.527 1.128 -6.585 1.00 83.94 83 ALA A CA 1
ATOM 673 C C . ALA A 1 83 ? 4.080 1.552 -7.978 1.00 83.94 83 ALA A C 1
ATOM 675 O O . ALA A 1 83 ? 2.981 1.222 -8.419 1.00 83.94 83 ALA A O 1
ATOM 676 N N . SER A 1 84 ? 4.950 2.275 -8.668 1.00 81.81 84 SER A N 1
ATOM 677 C CA . SER A 1 84 ? 4.784 2.702 -10.051 1.00 81.81 84 SER A CA 1
ATOM 678 C C . SER A 1 84 ? 5.924 2.155 -10.873 1.00 81.81 84 SER A C 1
ATOM 680 O O . SER A 1 84 ? 7.085 2.254 -10.479 1.00 81.81 84 SER A O 1
ATOM 682 N N . THR A 1 85 ? 5.602 1.598 -12.026 1.00 75.62 85 THR A N 1
ATOM 683 C CA . THR A 1 85 ? 6.584 1.021 -12.928 1.00 75.62 85 THR A CA 1
ATOM 684 C C . THR A 1 85 ? 6.474 1.744 -14.268 1.00 75.62 85 THR A C 1
ATOM 686 O O . THR A 1 85 ? 5.653 1.434 -15.128 1.00 75.62 85 THR A O 1
ATOM 689 N N . ASP A 1 86 ? 7.288 2.789 -14.415 1.00 71.62 86 ASP A N 1
ATOM 690 C CA . ASP A 1 86 ? 7.463 3.537 -15.662 1.00 71.62 86 ASP A CA 1
ATOM 691 C C . ASP A 1 86 ? 8.949 3.656 -15.943 1.00 71.62 86 ASP A C 1
ATOM 693 O O . ASP A 1 86 ? 9.661 4.396 -15.264 1.00 71.62 86 ASP A O 1
ATOM 697 N N . THR A 1 87 ? 9.438 2.879 -16.911 1.00 67.81 87 THR A N 1
ATOM 698 C CA . THR A 1 87 ? 10.866 2.671 -17.237 1.00 67.81 87 THR A CA 1
ATOM 699 C C . THR A 1 87 ? 11.747 2.140 -16.090 1.00 67.81 87 THR A C 1
ATOM 701 O O . THR A 1 87 ? 12.740 1.481 -16.367 1.00 67.81 87 THR A O 1
ATOM 704 N N . LYS A 1 88 ? 11.348 2.338 -14.829 1.00 71.50 88 LYS A N 1
ATOM 705 C CA . LYS A 1 88 ? 11.935 1.884 -13.565 1.00 71.50 88 LYS A CA 1
ATOM 706 C C . LYS A 1 88 ? 10.840 1.771 -12.499 1.00 71.50 88 LYS A C 1
ATOM 708 O O . LYS A 1 88 ? 9.752 2.324 -12.672 1.00 71.50 88 LYS A O 1
ATOM 713 N N . THR A 1 89 ? 11.143 1.106 -11.387 1.00 76.44 89 THR A N 1
ATOM 714 C CA . THR A 1 89 ? 10.237 1.035 -10.232 1.00 76.44 89 THR A CA 1
ATOM 715 C C . THR A 1 89 ? 10.436 2.236 -9.316 1.00 76.44 89 THR A C 1
ATOM 717 O O . THR A 1 89 ? 11.551 2.524 -8.886 1.00 76.44 89 THR A O 1
ATOM 720 N N . PHE A 1 90 ? 9.349 2.931 -9.015 1.00 79.06 90 PHE A N 1
ATOM 721 C CA . PHE A 1 90 ? 9.271 3.982 -8.016 1.00 79.06 90 PHE A CA 1
ATOM 722 C C . PHE A 1 90 ? 8.345 3.536 -6.892 1.00 79.06 90 PHE A C 1
ATOM 724 O O . PHE A 1 90 ? 7.267 3.005 -7.160 1.00 79.06 90 PHE A O 1
ATOM 731 N N . ILE A 1 91 ? 8.760 3.797 -5.657 1.00 80.94 91 ILE A N 1
ATOM 732 C CA . ILE A 1 91 ? 8.000 3.502 -4.450 1.00 80.94 91 ILE A CA 1
ATOM 733 C C . ILE A 1 91 ? 7.738 4.790 -3.686 1.00 80.94 91 ILE A C 1
ATOM 735 O O . ILE A 1 91 ? 8.630 5.623 -3.569 1.00 80.94 91 ILE A O 1
ATOM 739 N N . ASP A 1 92 ? 6.535 4.911 -3.136 1.00 82.00 92 ASP A N 1
ATOM 740 C CA . ASP A 1 92 ? 6.198 5.930 -2.143 1.00 82.00 92 ASP A CA 1
ATOM 741 C C . ASP A 1 92 ? 5.328 5.313 -1.046 1.00 82.00 92 ASP A C 1
ATOM 743 O O . ASP A 1 92 ? 4.561 4.379 -1.303 1.00 82.00 92 ASP A O 1
ATOM 747 N N . VAL A 1 93 ? 5.465 5.808 0.184 1.00 83.19 93 VAL A N 1
ATOM 748 C CA . VAL A 1 93 ? 4.813 5.232 1.364 1.00 83.19 93 VAL A CA 1
ATOM 749 C C . VAL A 1 93 ? 4.226 6.317 2.257 1.00 83.19 93 VAL A C 1
ATOM 751 O O . VAL A 1 93 ? 4.924 7.204 2.744 1.00 83.19 93 VAL A O 1
ATOM 754 N N . VAL A 1 94 ? 2.939 6.178 2.569 1.00 85.06 94 VAL A N 1
ATOM 755 C CA . VAL A 1 94 ? 2.295 6.865 3.693 1.00 85.06 94 VAL A CA 1
ATOM 756 C C . VAL A 1 94 ? 2.206 5.869 4.841 1.00 85.06 94 VAL A C 1
ATOM 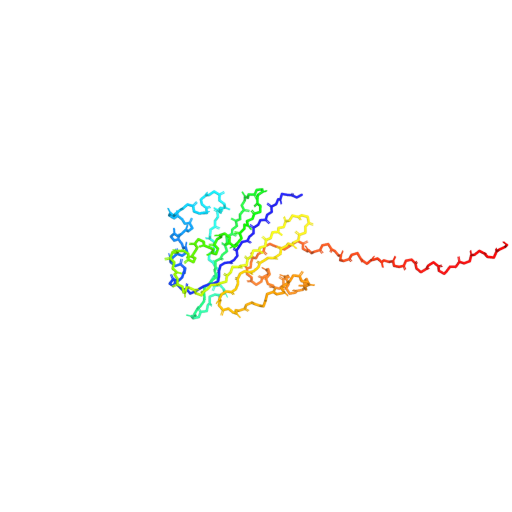758 O O . VAL A 1 94 ? 1.609 4.812 4.678 1.00 85.06 94 VAL A O 1
ATOM 761 N N . SER A 1 95 ? 2.787 6.195 5.996 1.00 84.88 95 SER A N 1
ATOM 762 C CA . SER A 1 95 ? 2.813 5.317 7.174 1.00 84.88 95 SER A CA 1
ATOM 763 C C . SER A 1 95 ? 2.266 6.056 8.392 1.00 84.88 95 SER A C 1
ATOM 765 O O . SER A 1 95 ? 2.942 6.916 8.962 1.00 84.88 95 SER A O 1
ATOM 767 N N . LEU A 1 96 ? 1.016 5.767 8.768 1.00 83.56 96 LEU A N 1
ATOM 768 C CA . LEU A 1 96 ? 0.379 6.318 9.973 1.00 83.56 96 LEU A CA 1
ATOM 769 C C . LEU A 1 96 ? 0.324 5.300 11.113 1.00 83.56 96 LEU A C 1
ATOM 771 O O . LEU A 1 96 ? 0.132 5.682 12.271 1.00 83.56 96 LEU A O 1
ATOM 775 N N . SER A 1 97 ? 0.518 4.014 10.817 1.00 80.88 97 SER A N 1
ATOM 776 C CA . SER A 1 97 ? 0.674 2.990 11.850 1.00 80.88 97 SER A CA 1
ATOM 777 C C . SER A 1 97 ? 2.063 3.055 12.510 1.00 80.88 97 SER A C 1
ATOM 779 O O . SER A 1 97 ? 2.203 2.704 13.685 1.00 80.88 97 SER A O 1
ATOM 781 N N . GLY A 1 98 ? 3.065 3.556 11.769 1.00 72.06 98 GLY A N 1
ATOM 782 C CA . GLY A 1 98 ? 4.478 3.549 12.143 1.00 72.06 98 GLY A CA 1
ATOM 783 C C . GLY A 1 98 ? 5.233 2.280 11.725 1.00 72.06 98 GLY A C 1
ATOM 784 O O . GLY A 1 98 ? 6.352 2.083 12.192 1.00 72.06 98 GLY A O 1
ATOM 785 N N . ASN A 1 99 ? 4.646 1.426 10.879 1.00 71.94 99 ASN A N 1
ATOM 786 C CA . ASN A 1 99 ? 5.270 0.180 10.414 1.00 71.94 99 ASN A CA 1
ATOM 787 C C . ASN A 1 99 ? 6.404 0.400 9.402 1.00 71.94 99 ASN A C 1
ATOM 789 O O . ASN A 1 99 ? 7.293 -0.443 9.294 1.00 71.94 99 ASN A O 1
ATOM 793 N N . PHE A 1 100 ? 6.385 1.521 8.678 1.00 72.69 100 PHE A N 1
ATOM 794 C CA . PHE A 1 100 ? 7.390 1.844 7.665 1.00 72.69 100 PHE A CA 1
ATOM 795 C C . PHE A 1 100 ? 8.153 3.116 8.018 1.00 72.69 100 PHE A C 1
ATOM 797 O O . PHE A 1 100 ? 7.549 4.129 8.390 1.00 72.69 100 PHE A O 1
ATOM 804 N N . ASP A 1 101 ? 9.475 3.054 7.860 1.00 62.75 101 ASP A N 1
ATOM 805 C CA . ASP A 1 101 ? 10.359 4.214 7.916 1.00 62.75 101 ASP A CA 1
ATOM 806 C C . ASP A 1 101 ? 10.271 5.009 6.605 1.00 62.75 101 ASP A C 1
ATOM 808 O O . ASP A 1 101 ? 10.245 4.448 5.512 1.00 62.75 101 ASP A O 1
ATOM 812 N N . SER A 1 102 ? 10.283 6.337 6.716 1.00 54.56 102 SER A N 1
ATOM 813 C CA . SER A 1 102 ? 10.078 7.311 5.632 1.00 54.56 102 SER A CA 1
ATOM 814 C C . SER A 1 102 ? 11.193 7.379 4.568 1.00 54.56 102 SER A C 1
ATOM 816 O O . SER A 1 102 ? 11.302 8.387 3.879 1.00 54.56 102 SER A O 1
ATOM 818 N N . TYR A 1 103 ? 12.081 6.384 4.488 1.00 54.72 103 TYR A N 1
ATOM 819 C CA . TYR A 1 103 ? 13.260 6.372 3.611 1.00 54.72 103 TYR A CA 1
ATOM 820 C C . TYR A 1 103 ? 13.437 5.001 2.949 1.00 54.72 103 TYR A C 1
ATOM 822 O O . TYR A 1 103 ? 14.461 4.338 3.123 1.00 54.72 103 TYR A O 1
ATOM 830 N N . LEU A 1 104 ? 12.426 4.560 2.203 1.00 62.19 104 LEU A N 1
ATOM 831 C CA . LEU A 1 104 ? 12.491 3.310 1.440 1.00 62.19 104 LEU A CA 1
ATOM 832 C C . LEU A 1 104 ? 13.201 3.489 0.083 1.00 62.19 104 LEU A C 1
ATOM 834 O O . LEU A 1 104 ? 13.496 2.517 -0.600 1.00 62.19 104 LEU A O 1
ATOM 838 N N . ASP A 1 105 ? 13.554 4.723 -0.269 1.00 61.94 105 ASP A N 1
ATOM 839 C CA . ASP A 1 105 ? 13.728 5.153 -1.659 1.00 61.94 105 ASP A CA 1
ATOM 840 C C . ASP A 1 105 ? 15.125 4.888 -2.249 1.00 61.94 105 ASP A C 1
ATOM 842 O O . ASP A 1 105 ? 15.358 5.169 -3.425 1.00 61.94 105 ASP A O 1
ATOM 846 N N . THR A 1 106 ? 16.082 4.385 -1.460 1.00 62.31 106 THR A N 1
ATOM 847 C CA . THR A 1 106 ? 17.482 4.229 -1.911 1.00 62.31 106 THR A CA 1
ATOM 848 C C . THR A 1 106 ? 18.014 2.800 -1.882 1.00 62.31 106 THR A C 1
ATOM 850 O O . THR A 1 106 ? 19.139 2.576 -2.321 1.00 62.31 106 THR A O 1
ATOM 853 N N . ASP A 1 107 ? 17.263 1.843 -1.338 1.00 75.56 107 ASP A N 1
ATOM 854 C CA . ASP A 1 107 ? 17.725 0.468 -1.120 1.00 75.56 107 ASP A CA 1
ATOM 855 C C . ASP A 1 107 ? 16.898 -0.498 -1.977 1.00 75.56 107 ASP A C 1
ATOM 857 O O . ASP A 1 107 ? 15.766 -0.844 -1.639 1.00 75.56 107 ASP A O 1
ATOM 861 N N . VAL A 1 108 ? 17.459 -0.879 -3.127 1.00 75.12 108 VAL A N 1
ATOM 862 C CA . VAL A 1 108 ? 16.773 -1.683 -4.149 1.00 75.12 108 VAL A CA 1
ATOM 863 C C . VAL A 1 108 ? 16.357 -3.049 -3.607 1.00 75.12 108 VAL A C 1
ATOM 865 O O . VAL A 1 108 ? 15.244 -3.487 -3.889 1.00 75.12 108 VAL A O 1
ATOM 868 N N . ASP A 1 109 ? 17.199 -3.682 -2.785 1.00 79.44 109 ASP A N 1
ATOM 869 C CA . ASP A 1 109 ? 16.900 -4.986 -2.186 1.00 79.44 109 ASP A CA 1
ATOM 870 C C . ASP A 1 109 ? 15.685 -4.889 -1.253 1.00 79.44 109 ASP A C 1
ATOM 872 O O . ASP A 1 109 ? 14.796 -5.738 -1.295 1.00 79.44 109 ASP A O 1
ATOM 876 N N . LYS A 1 110 ? 15.590 -3.813 -0.459 1.00 79.19 110 LYS A N 1
ATOM 877 C CA . LYS A 1 110 ? 14.429 -3.576 0.417 1.00 79.19 110 LYS A CA 1
ATOM 878 C C . LYS A 1 110 ? 13.168 -3.222 -0.354 1.00 79.19 110 LYS A C 1
ATOM 880 O O . LYS A 1 110 ? 12.083 -3.655 0.025 1.00 79.19 110 LYS A O 1
ATOM 885 N N . ILE A 1 111 ? 13.297 -2.435 -1.421 1.00 78.19 111 ILE A N 1
ATOM 886 C CA . ILE A 1 111 ? 12.174 -2.127 -2.310 1.00 78.19 111 ILE A CA 1
ATOM 887 C C . ILE A 1 111 ? 11.641 -3.419 -2.928 1.00 78.19 111 ILE A C 1
ATOM 889 O O . ILE A 1 111 ? 10.430 -3.639 -2.926 1.00 78.19 111 ILE A O 1
ATOM 893 N N . GLN A 1 112 ? 12.532 -4.278 -3.424 1.00 81.75 112 GLN A N 1
ATOM 894 C CA . GLN A 1 112 ? 12.158 -5.559 -4.002 1.00 81.75 112 GLN A CA 1
ATOM 895 C C . GLN A 1 112 ? 11.490 -6.460 -2.960 1.00 81.75 112 GLN A C 1
ATOM 897 O O . GLN A 1 112 ? 10.393 -6.949 -3.215 1.00 81.75 112 GLN A O 1
ATOM 902 N N . GLU A 1 113 ? 12.092 -6.632 -1.779 1.00 82.56 113 GLU A N 1
ATOM 903 C CA . GLU A 1 113 ? 11.522 -7.432 -0.686 1.00 82.56 113 GLU A CA 1
ATOM 904 C C . GLU A 1 113 ? 10.120 -6.939 -0.304 1.00 82.56 113 GLU A C 1
ATOM 906 O O . GLU A 1 113 ? 9.200 -7.736 -0.119 1.00 82.56 113 GLU A O 1
ATOM 911 N N . MET A 1 114 ? 9.923 -5.622 -0.238 1.00 82.00 114 MET A N 1
ATOM 912 C CA . MET A 1 114 ? 8.623 -5.029 0.052 1.00 82.00 114 MET A CA 1
ATOM 913 C C . MET A 1 114 ? 7.617 -5.285 -1.076 1.00 82.00 114 MET A C 1
ATOM 915 O O . MET A 1 114 ? 6.480 -5.670 -0.804 1.00 82.00 114 MET A O 1
ATOM 919 N N . CYS A 1 115 ? 8.017 -5.112 -2.338 1.00 81.19 115 CYS A N 1
ATOM 920 C CA . CYS A 1 115 ? 7.140 -5.393 -3.472 1.00 81.19 115 CYS A CA 1
ATOM 921 C C . CYS A 1 115 ? 6.725 -6.865 -3.504 1.00 81.19 115 CYS A C 1
ATOM 923 O O . CYS A 1 115 ? 5.546 -7.163 -3.660 1.00 81.19 115 CYS A O 1
ATOM 925 N N . GLU A 1 116 ? 7.665 -7.783 -3.280 1.00 83.19 116 GLU A N 1
ATOM 926 C CA . GLU A 1 116 ? 7.387 -9.217 -3.187 1.00 83.19 116 GLU A CA 1
ATOM 927 C C . GLU A 1 116 ? 6.465 -9.537 -2.006 1.00 83.19 116 GLU A C 1
ATOM 929 O O . GLU A 1 116 ? 5.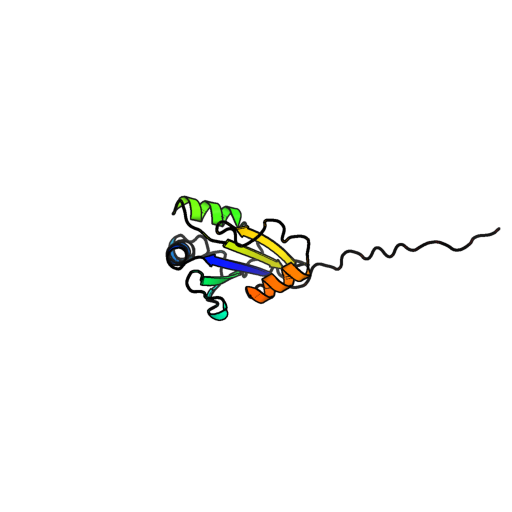508 -10.294 -2.167 1.00 83.19 116 GLU A O 1
ATOM 934 N N . THR A 1 117 ? 6.706 -8.919 -0.846 1.00 84.00 117 THR A N 1
ATOM 935 C CA . THR A 1 117 ? 5.900 -9.125 0.363 1.00 84.00 117 THR A CA 1
ATOM 936 C C . THR A 1 117 ? 4.459 -8.697 0.141 1.00 84.00 117 THR A C 1
ATOM 938 O O . THR A 1 117 ? 3.560 -9.474 0.425 1.00 84.00 117 THR A O 1
ATOM 941 N N . TYR A 1 118 ? 4.227 -7.495 -0.392 1.00 81.94 118 TYR A N 1
ATOM 942 C CA . TYR A 1 118 ? 2.883 -6.926 -0.554 1.00 81.94 118 TYR A CA 1
ATOM 943 C C . TYR A 1 118 ? 2.275 -7.177 -1.945 1.00 81.94 118 TYR A C 1
ATOM 945 O O . TYR A 1 118 ? 1.230 -6.619 -2.284 1.00 81.94 118 TYR A O 1
ATOM 953 N N . GLY A 1 119 ? 2.914 -8.025 -2.757 1.00 75.75 119 GLY A N 1
ATOM 954 C CA . GLY A 1 119 ? 2.440 -8.416 -4.083 1.00 75.75 119 GLY A CA 1
ATOM 955 C C . GLY A 1 119 ? 2.378 -7.272 -5.101 1.00 75.75 119 GLY A C 1
ATOM 956 O O . GLY A 1 119 ? 1.513 -7.308 -5.979 1.00 75.75 119 GLY A O 1
ATOM 957 N N . LEU A 1 120 ? 3.243 -6.265 -4.973 1.00 80.81 120 LEU A N 1
ATOM 958 C CA . LEU A 1 120 ? 3.366 -5.117 -5.876 1.00 80.81 120 LEU A CA 1
ATOM 959 C C . LEU A 1 120 ? 4.272 -5.450 -7.072 1.00 80.81 120 LEU A C 1
ATOM 961 O O . LEU A 1 120 ? 5.176 -6.281 -6.972 1.00 80.81 120 LEU A O 1
ATOM 965 N N . GLU A 1 121 ? 4.043 -4.800 -8.215 1.00 75.12 121 GLU A N 1
ATOM 966 C CA . GLU A 1 121 ? 4.905 -4.988 -9.389 1.00 75.12 121 GLU A CA 1
ATOM 967 C C . GLU A 1 121 ? 6.282 -4.326 -9.191 1.00 75.12 121 GLU A C 1
ATOM 969 O O . GLU A 1 121 ? 6.380 -3.172 -8.775 1.00 75.12 121 GLU A O 1
ATOM 974 N N . PHE A 1 122 ? 7.348 -5.050 -9.548 1.00 76.38 122 PHE A N 1
ATOM 975 C CA . PHE A 1 122 ? 8.735 -4.583 -9.494 1.00 76.38 122 PHE A CA 1
ATOM 976 C C . PHE A 1 122 ? 9.467 -4.946 -10.794 1.00 76.38 122 PHE A C 1
ATOM 978 O O . PHE A 1 122 ? 9.506 -6.109 -11.194 1.00 76.38 122 PHE A O 1
ATOM 985 N N . TYR A 1 123 ? 10.061 -3.950 -11.453 1.00 69.06 123 TYR A N 1
ATOM 986 C CA . TYR A 1 123 ? 10.831 -4.095 -12.700 1.00 69.06 123 TYR A CA 1
ATOM 987 C C . TYR A 1 123 ? 12.331 -3.813 -12.526 1.00 69.06 123 TYR A C 1
ATOM 989 O O . TYR A 1 123 ? 13.069 -3.811 -13.510 1.00 69.06 123 TYR A O 1
ATOM 997 N N . GLY A 1 124 ? 12.789 -3.581 -11.294 1.00 63.31 124 GLY A N 1
ATOM 998 C CA . GLY A 1 124 ? 14.129 -3.071 -11.018 1.00 63.31 124 GLY A CA 1
ATOM 999 C C . GLY A 1 124 ? 14.170 -1.546 -10.942 1.00 63.31 124 GLY A C 1
ATOM 1000 O O . GLY A 1 124 ? 13.232 -0.842 -11.334 1.00 63.31 124 GLY A O 1
ATOM 1001 N N . VAL A 1 125 ? 15.271 -1.040 -10.406 1.00 60.00 125 VAL A N 1
ATOM 1002 C CA . VAL A 1 125 ? 15.737 0.339 -10.581 1.00 60.00 125 VAL A CA 1
ATOM 1003 C C . VAL A 1 125 ? 16.854 0.198 -11.612 1.00 60.00 125 VAL A C 1
ATOM 1005 O O . VAL A 1 125 ? 17.628 -0.745 -11.456 1.00 60.00 125 VAL A O 1
ATOM 1008 N N . GLU A 1 126 ? 16.900 1.000 -12.691 1.00 53.19 126 GLU A N 1
ATOM 1009 C CA . GLU A 1 126 ? 18.065 0.949 -13.599 1.00 53.19 126 GLU A CA 1
ATOM 1010 C C . GLU A 1 126 ? 19.312 0.930 -12.725 1.00 53.19 126 GLU A C 1
ATOM 1012 O O . GLU A 1 126 ? 19.380 1.728 -11.777 1.00 53.19 126 GLU A O 1
ATOM 1017 N N . ASP A 1 127 ? 20.189 -0.051 -12.991 1.00 46.78 127 ASP A N 1
ATOM 1018 C CA . ASP A 1 127 ? 21.491 -0.167 -12.352 1.00 46.78 127 ASP A CA 1
ATOM 1019 C C . ASP A 1 127 ? 21.987 1.262 -12.172 1.00 46.78 127 ASP A C 1
ATOM 1021 O O . ASP A 1 127 ? 21.989 2.032 -13.140 1.00 46.78 127 ASP A O 1
ATOM 1025 N N . GLN A 1 128 ? 22.292 1.653 -10.924 1.00 44.66 128 GLN A N 1
ATOM 1026 C CA . GLN A 1 128 ? 23.121 2.836 -10.719 1.00 44.66 128 GLN A CA 1
ATOM 1027 C C . GLN A 1 128 ? 24.186 2.722 -11.784 1.00 44.66 128 GLN A C 1
ATOM 1029 O O . GLN A 1 128 ? 24.808 1.662 -11.825 1.00 44.66 128 GLN A O 1
ATOM 1034 N N . ASP A 1 129 ? 24.280 3.713 -12.678 1.00 44.25 129 ASP A N 1
ATOM 1035 C CA . ASP A 1 129 ? 25.375 3.790 -13.625 1.00 44.25 129 ASP A CA 1
ATOM 1036 C C . ASP A 1 129 ? 26.612 3.428 -12.803 1.00 44.25 129 ASP A C 1
ATOM 1038 O O . ASP A 1 129 ? 27.077 4.217 -11.973 1.00 44.25 129 ASP A O 1
ATOM 1042 N N . ASP A 1 130 ? 27.097 2.196 -12.977 1.00 43.34 130 ASP A N 1
ATOM 1043 C CA . ASP A 1 130 ? 28.481 1.872 -12.774 1.00 43.34 130 ASP A CA 1
ATOM 1044 C C . ASP A 1 130 ? 29.103 2.759 -13.845 1.00 43.34 130 ASP A C 1
ATOM 1046 O O . ASP A 1 130 ? 29.301 2.350 -14.991 1.00 43.34 130 ASP A O 1
ATOM 1050 N N . GLU A 1 131 ? 29.290 4.042 -13.506 1.00 48.06 131 GLU A N 1
ATOM 1051 C CA . GLU A 1 131 ? 30.278 4.890 -14.119 1.00 48.06 131 GLU A CA 1
ATOM 1052 C C . GLU A 1 131 ? 31.555 4.085 -13.907 1.00 48.06 131 GLU A C 1
ATOM 1054 O O . GLU A 1 131 ? 32.241 4.205 -12.889 1.00 48.06 131 GLU A O 1
ATOM 1059 N N . GLU A 1 132 ? 31.823 3.182 -14.856 1.00 41.47 132 GLU A N 1
ATOM 1060 C CA . GLU A 1 132 ? 33.144 2.726 -15.204 1.00 41.47 132 GLU A CA 1
ATOM 1061 C C . GLU A 1 132 ? 33.921 4.026 -15.358 1.00 41.47 132 GLU A C 1
ATOM 1063 O O . GLU A 1 132 ? 33.918 4.679 -16.405 1.00 41.47 132 GLU A O 1
ATOM 1068 N N . TYR A 1 133 ? 34.539 4.447 -14.256 1.00 38.88 133 TYR A N 1
ATOM 1069 C CA . TYR A 1 133 ? 35.716 5.271 -14.274 1.00 38.88 133 TYR A CA 1
ATOM 1070 C C . TYR A 1 133 ? 36.654 4.525 -15.214 1.00 38.88 133 TYR A C 1
ATOM 1072 O O . TYR A 1 133 ? 37.326 3.574 -14.817 1.00 38.88 133 TYR A O 1
ATOM 1080 N N . TYR A 1 134 ? 36.639 4.918 -16.487 1.00 45.66 134 TYR A N 1
ATOM 1081 C CA . TYR A 1 134 ? 37.756 4.691 -17.374 1.00 45.66 134 TYR A CA 1
ATOM 1082 C C . TYR A 1 134 ? 38.921 5.386 -16.682 1.00 45.66 134 TYR A C 1
ATOM 1084 O O . TYR A 1 134 ? 39.083 6.605 -16.753 1.00 45.66 134 TYR A O 1
ATOM 1092 N N . ASP A 1 135 ? 39.650 4.595 -15.903 1.00 47.84 135 ASP A N 1
ATOM 1093 C CA . ASP A 1 135 ? 40.969 4.911 -15.406 1.00 47.84 135 ASP A CA 1
ATOM 1094 C C . ASP A 1 135 ? 41.838 5.045 -16.654 1.00 47.84 135 ASP A C 1
ATOM 1096 O O . ASP A 1 135 ? 42.359 4.068 -17.190 1.00 47.84 135 ASP A O 1
ATOM 1100 N N . ASP A 1 136 ? 41.871 6.256 -17.208 1.00 46.53 136 ASP A N 1
ATOM 1101 C CA . ASP A 1 136 ? 42.682 6.614 -18.366 1.00 46.53 136 ASP A CA 1
ATOM 1102 C C . ASP A 1 136 ? 44.141 6.781 -17.894 1.00 46.53 136 ASP A C 1
ATOM 1104 O O . ASP A 1 136 ? 44.761 7.837 -18.015 1.00 46.53 136 ASP A O 1
ATOM 1108 N N . GLU A 1 137 ? 44.687 5.723 -17.290 1.00 58.56 137 GLU A N 1
ATOM 1109 C CA . GLU A 1 137 ? 46.120 5.482 -17.220 1.00 58.56 137 GLU A CA 1
ATOM 1110 C C . GLU A 1 137 ? 46.499 4.529 -18.359 1.00 58.56 137 GLU A C 1
ATOM 1112 O O . GLU A 1 137 ? 46.585 3.322 -18.167 1.00 58.56 137 GLU A O 1
ATOM 1117 N N . GLU A 1 138 ? 46.774 5.070 -19.549 1.00 49.78 138 GLU A N 1
ATOM 1118 C CA . GLU A 1 138 ? 48.055 4.789 -20.211 1.00 49.78 138 GLU A CA 1
ATOM 1119 C C . GLU A 1 138 ? 48.324 5.682 -21.439 1.00 49.78 138 GLU A C 1
ATOM 1121 O O . GLU A 1 138 ? 47.684 5.612 -22.483 1.00 49.78 138 GLU A O 1
ATOM 1126 N N . ASP A 1 139 ? 49.413 6.437 -21.299 1.00 49.44 139 ASP A N 1
ATOM 1127 C CA . ASP A 1 139 ? 50.453 6.625 -22.311 1.00 49.44 139 ASP A CA 1
ATOM 1128 C C . ASP A 1 139 ? 50.158 7.477 -23.565 1.00 49.44 139 ASP A C 1
ATOM 1130 O O . ASP A 1 139 ? 49.633 7.058 -24.597 1.00 49.44 139 ASP A O 1
ATOM 1134 N N . SER A 1 140 ? 50.745 8.673 -23.564 1.00 41.81 140 SER A N 1
ATOM 1135 C CA . SER A 1 140 ? 51.410 9.177 -24.767 1.00 41.81 140 SER A CA 1
ATOM 1136 C C . SER A 1 140 ? 52.701 9.887 -24.385 1.00 41.81 140 SER A C 1
ATOM 1138 O O . SER A 1 140 ? 52.774 11.106 -24.237 1.00 41.81 140 SER A O 1
ATOM 1140 N N . GLN A 1 141 ? 53.752 9.080 -24.246 1.00 47.06 141 GLN A N 1
ATOM 1141 C CA . GLN A 1 141 ? 55.100 9.500 -24.607 1.00 47.06 141 GLN A CA 1
ATOM 1142 C C . GLN A 1 141 ? 55.094 9.939 -26.078 1.00 47.06 141 GLN A C 1
ATOM 1144 O O . GLN A 1 141 ? 54.787 9.117 -26.935 1.00 47.06 141 GLN A O 1
ATOM 1149 N N . TYR A 1 142 ? 55.407 11.208 -26.357 1.00 45.41 142 TYR A N 1
ATOM 1150 C CA . TYR A 1 142 ? 56.361 11.672 -27.384 1.00 45.41 142 TYR A CA 1
ATOM 1151 C C . TYR A 1 142 ? 56.435 13.203 -27.428 1.00 45.41 142 TYR A C 1
ATOM 1153 O O . TYR A 1 142 ? 55.380 13.861 -27.547 1.00 45.41 142 TYR A O 1
#

Radius of gyration: 19.41 Å; chains: 1; bounding box: 76×29×42 Å